Protein AF-A0A959T8P8-F1 (afdb_monomer_lite)

Structure (mmCIF, N/CA/C/O backbone):
data_AF-A0A959T8P8-F1
#
_entry.id   AF-A0A959T8P8-F1
#
loop_
_atom_site.group_PDB
_atom_site.id
_atom_site.type_symbol
_atom_site.label_atom_id
_atom_site.label_alt_id
_atom_site.label_comp_id
_atom_site.label_asym_id
_atom_site.label_entity_id
_atom_site.label_seq_id
_atom_site.pdbx_PDB_ins_code
_atom_site.Cartn_x
_atom_site.Cartn_y
_atom_site.Cartn_z
_atom_site.occupancy
_atom_site.B_iso_or_equiv
_atom_site.auth_seq_id
_atom_site.auth_comp_id
_atom_site.auth_asym_id
_atom_site.auth_atom_id
_atom_site.pdbx_PDB_model_num
ATOM 1 N N . PRO A 1 1 ? -5.273 -15.384 -8.065 1.00 82.50 1 PRO A N 1
ATOM 2 C CA . PRO A 1 1 ? -3.877 -15.638 -7.643 1.00 82.50 1 PRO A CA 1
ATOM 3 C C . PRO A 1 1 ? -3.866 -16.119 -6.202 1.00 82.50 1 PRO A C 1
ATOM 5 O O . PRO A 1 1 ? -4.672 -15.616 -5.428 1.00 82.50 1 PRO A O 1
ATOM 8 N N . GLU A 1 2 ? -2.992 -17.066 -5.854 1.00 94.44 2 GLU A N 1
ATOM 9 C CA . GLU A 1 2 ? -3.092 -17.816 -4.591 1.00 94.44 2 GLU A CA 1
ATOM 10 C C . GLU A 1 2 ? -3.175 -16.914 -3.349 1.00 94.44 2 GLU A C 1
ATOM 12 O O . GLU A 1 2 ? -4.022 -17.134 -2.490 1.00 94.44 2 GLU A O 1
ATOM 17 N N . VAL A 1 3 ? -2.357 -15.857 -3.285 1.00 97.12 3 VAL A N 1
ATOM 18 C CA . VAL A 1 3 ? -2.373 -14.888 -2.175 1.00 97.12 3 VAL A CA 1
ATOM 19 C C . VAL A 1 3 ? -3.731 -14.187 -2.054 1.00 97.12 3 VAL A C 1
ATOM 21 O O . VAL A 1 3 ? -4.281 -14.098 -0.961 1.00 97.12 3 VAL A O 1
ATOM 24 N N . THR A 1 4 ? -4.302 -13.737 -3.174 1.00 98.12 4 THR A N 1
ATOM 25 C CA . THR A 1 4 ? -5.631 -13.109 -3.214 1.00 98.12 4 THR A CA 1
ATOM 26 C C . THR A 1 4 ? -6.722 -14.075 -2.774 1.00 98.12 4 THR A C 1
ATOM 28 O O . THR A 1 4 ? -7.615 -13.693 -2.032 1.00 98.12 4 THR A O 1
ATOM 31 N N . ASP A 1 5 ? -6.660 -15.324 -3.231 1.00 97.88 5 ASP A N 1
ATOM 32 C CA . ASP A 1 5 ? -7.692 -16.315 -2.928 1.00 97.88 5 ASP A CA 1
ATOM 33 C C . ASP A 1 5 ? -7.661 -16.684 -1.436 1.00 97.88 5 ASP A C 1
ATOM 35 O O . ASP A 1 5 ? -8.710 -16.763 -0.800 1.00 97.88 5 ASP A O 1
ATOM 39 N N . ARG A 1 6 ? -6.461 -16.810 -0.852 1.00 97.25 6 ARG A N 1
ATOM 40 C CA . ARG A 1 6 ? -6.284 -17.029 0.590 1.00 97.25 6 ARG A CA 1
ATOM 41 C C . ARG A 1 6 ? -6.775 -15.848 1.420 1.00 97.25 6 ARG A C 1
ATOM 43 O O . ARG A 1 6 ? -7.473 -16.071 2.401 1.00 97.25 6 ARG A O 1
ATOM 50 N N . ILE A 1 7 ? -6.422 -14.613 1.054 1.00 97.44 7 ILE A N 1
ATOM 51 C CA . ILE A 1 7 ? -6.812 -13.465 1.879 1.00 97.44 7 ILE A CA 1
ATOM 52 C C . ILE A 1 7 ? -8.308 -13.165 1.793 1.00 97.44 7 ILE A C 1
ATOM 54 O O . ILE A 1 7 ? -8.902 -12.823 2.805 1.00 97.44 7 ILE A O 1
ATOM 58 N N . VAL A 1 8 ? -8.935 -13.362 0.629 1.00 97.94 8 VAL A N 1
ATOM 59 C CA . VAL A 1 8 ? -10.396 -13.248 0.500 1.00 97.94 8 VAL A CA 1
ATOM 60 C C . VAL A 1 8 ? -11.093 -14.271 1.399 1.00 97.94 8 VAL A C 1
ATOM 62 O O . VAL A 1 8 ? -12.007 -13.898 2.119 1.00 97.94 8 VAL A O 1
ATOM 65 N N . ALA A 1 9 ? -10.617 -15.522 1.443 1.00 96.62 9 ALA A N 1
ATOM 66 C CA . ALA A 1 9 ? -11.178 -16.525 2.351 1.00 96.62 9 ALA A CA 1
ATOM 67 C C . ALA A 1 9 ? -11.058 -16.112 3.832 1.00 96.62 9 ALA A C 1
ATOM 69 O O . ALA A 1 9 ? -12.035 -16.202 4.566 1.00 96.62 9 ALA A O 1
ATOM 70 N N . VAL A 1 10 ? -9.896 -15.592 4.248 1.00 96.38 10 VAL A N 1
ATOM 71 C CA . VAL A 1 10 ? -9.674 -15.099 5.622 1.00 96.38 10 VAL A CA 1
ATOM 72 C C . VAL A 1 10 ? -10.592 -13.919 5.964 1.00 96.38 10 VAL A C 1
ATOM 74 O O . VAL A 1 10 ? -11.161 -13.873 7.053 1.00 96.38 10 VAL A O 1
ATOM 77 N N . LEU A 1 11 ? -10.759 -12.963 5.045 1.00 96.62 11 LEU A N 1
ATOM 78 C CA . LEU A 1 11 ? -11.665 -11.827 5.245 1.00 96.62 11 LEU A CA 1
ATOM 79 C C . LEU A 1 11 ? -13.127 -12.284 5.312 1.00 96.62 11 LEU A C 1
ATOM 81 O O . LEU A 1 11 ? -13.888 -11.780 6.134 1.00 96.62 11 LEU A O 1
ATOM 85 N N . ASP A 1 12 ? -13.516 -13.262 4.492 1.00 94.38 12 ASP A N 1
ATOM 86 C CA . ASP A 1 12 ? -14.872 -13.811 4.476 1.00 94.38 12 ASP A CA 1
ATOM 87 C C . ASP A 1 12 ? -15.221 -14.590 5.758 1.00 94.38 12 ASP A C 1
ATOM 89 O O . ASP A 1 12 ? -16.396 -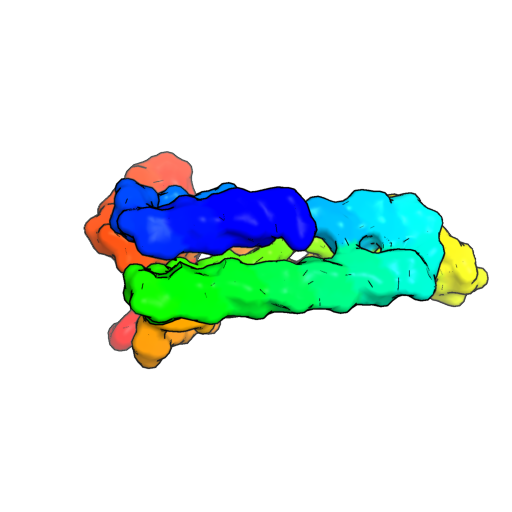14.618 6.141 1.00 94.38 12 ASP A O 1
ATOM 93 N N . GLU A 1 13 ? -14.232 -15.200 6.418 1.00 94.50 13 GLU A N 1
ATOM 94 C CA . GLU A 1 13 ? -14.372 -15.827 7.742 1.00 94.50 13 GLU A CA 1
ATOM 95 C C . GLU A 1 13 ? -14.602 -14.781 8.846 1.00 94.50 13 GLU A C 1
ATOM 97 O O . GLU A 1 13 ? -15.401 -15.015 9.754 1.00 94.50 13 GLU A O 1
ATOM 102 N N . GLY A 1 14 ? -13.968 -13.607 8.739 1.00 89.50 14 GLY A N 1
ATOM 103 C CA . GLY A 1 14 ? -14.187 -12.468 9.639 1.00 89.50 14 GLY A CA 1
ATOM 104 C C . GLY A 1 14 ? -13.590 -12.626 11.042 1.00 89.50 14 GLY A C 1
ATOM 105 O O . GLY A 1 14 ? -14.014 -11.935 11.963 1.00 89.50 14 GLY A O 1
ATOM 106 N N . GLU A 1 15 ? -12.630 -13.537 11.229 1.00 90.94 15 GLU A N 1
ATOM 107 C CA . GLU A 1 15 ? -12.016 -13.817 12.539 1.00 90.94 15 GLU A CA 1
ATOM 108 C C . GLU A 1 15 ? -10.791 -12.940 12.861 1.00 90.94 15 GLU A C 1
ATOM 110 O O . GLU A 1 15 ? -10.284 -12.985 13.981 1.00 90.94 15 GLU A O 1
ATOM 115 N N . VAL A 1 16 ? -10.278 -12.165 11.896 1.00 95.31 16 VAL A N 1
ATOM 116 C CA . VAL A 1 16 ? -9.027 -11.402 12.047 1.00 95.31 16 VAL A CA 1
ATOM 117 C C . VAL A 1 16 ? -9.267 -9.899 12.152 1.00 95.31 16 VAL A C 1
ATOM 119 O O . VAL A 1 16 ? -9.832 -9.293 11.252 1.00 95.31 16 VAL A O 1
ATOM 122 N N . ASP A 1 17 ? -8.756 -9.255 13.198 1.00 95.19 17 ASP A N 1
ATOM 123 C CA . ASP A 1 17 ? -8.928 -7.802 13.373 1.00 95.19 17 ASP A CA 1
ATOM 124 C C . ASP A 1 17 ? -7.957 -6.965 12.520 1.00 95.19 17 ASP A C 1
ATOM 126 O O . ASP A 1 17 ? -8.182 -5.780 12.281 1.00 95.19 17 ASP A O 1
ATOM 130 N N . PHE A 1 18 ? -6.849 -7.563 12.066 1.00 97.38 18 PHE A N 1
ATOM 131 C CA . PHE A 1 18 ? -5.815 -6.879 11.292 1.00 97.38 18 PHE A CA 1
ATOM 132 C C . PHE A 1 18 ? -5.177 -7.791 10.243 1.00 97.38 18 PHE A C 1
ATOM 134 O O . PHE A 1 18 ? -4.790 -8.926 10.524 1.00 97.38 18 PHE A O 1
ATOM 141 N N . VAL A 1 19 ? -5.001 -7.245 9.040 1.00 97.62 19 VAL A N 1
ATOM 142 C CA . VAL A 1 19 ? -4.326 -7.895 7.916 1.00 97.62 19 VAL A CA 1
ATOM 143 C C . VAL A 1 19 ? -3.238 -6.970 7.384 1.00 97.62 19 VAL A C 1
ATOM 145 O O . VAL A 1 19 ? -3.503 -5.826 7.025 1.00 97.62 19 VAL A O 1
ATOM 148 N N . CYS A 1 20 ? -2.024 -7.502 7.251 1.00 97.75 20 CYS A N 1
ATOM 149 C CA . CYS A 1 20 ? -0.938 -6.867 6.512 1.00 97.75 20 CYS A CA 1
ATOM 150 C C . CYS A 1 20 ? -0.626 -7.708 5.271 1.00 97.75 20 CYS A C 1
ATOM 152 O O . CYS A 1 20 ? -0.260 -8.879 5.387 1.00 97.75 20 CYS A O 1
ATOM 154 N N . LEU A 1 21 ? -0.805 -7.124 4.086 1.00 98.00 21 LEU A N 1
ATOM 155 C CA . LEU A 1 21 ? -0.714 -7.816 2.802 1.00 98.00 21 LEU A CA 1
ATOM 156 C C . LEU A 1 21 ? 0.246 -7.084 1.861 1.00 98.00 21 LEU A C 1
ATOM 158 O O . LEU A 1 21 ? 0.167 -5.870 1.714 1.00 98.00 21 LEU A O 1
ATOM 162 N N . ASN A 1 22 ? 1.102 -7.840 1.171 1.00 98.25 22 ASN A N 1
ATOM 163 C CA . ASN A 1 22 ? 1.995 -7.325 0.136 1.00 98.25 22 ASN A CA 1
ATOM 164 C C . ASN A 1 22 ? 1.717 -8.016 -1.210 1.00 98.25 22 ASN A C 1
ATOM 166 O O . ASN A 1 22 ? 1.657 -9.246 -1.286 1.00 98.25 22 ASN A O 1
ATOM 170 N N . PHE A 1 23 ? 1.580 -7.221 -2.275 1.00 98.44 23 PHE A N 1
ATOM 171 C CA . PHE A 1 23 ? 1.595 -7.703 -3.655 1.00 98.44 23 PHE A CA 1
ATOM 172 C C . PHE A 1 23 ? 2.951 -7.394 -4.290 1.00 98.44 23 PHE A C 1
ATOM 174 O O . PHE A 1 23 ? 3.204 -6.272 -4.717 1.00 98.44 23 PHE A O 1
ATOM 181 N N . ALA A 1 24 ? 3.804 -8.410 -4.397 1.00 97.88 24 ALA A N 1
ATOM 182 C CA . ALA A 1 24 ? 5.190 -8.250 -4.836 1.00 97.88 24 ALA A CA 1
ATOM 183 C C . ALA A 1 24 ? 5.356 -7.959 -6.342 1.00 97.88 24 ALA A C 1
ATOM 185 O O . ALA A 1 24 ? 6.441 -7.602 -6.795 1.00 97.88 24 ALA A O 1
ATOM 186 N N . ASN A 1 25 ? 4.307 -8.157 -7.147 1.00 98.25 25 ASN A N 1
ATOM 187 C CA . ASN A 1 25 ? 4.408 -8.176 -8.607 1.00 98.25 25 ASN A CA 1
ATOM 188 C C . ASN A 1 25 ? 5.003 -6.892 -9.219 1.00 98.25 25 ASN A C 1
ATOM 190 O O . ASN A 1 25 ? 5.883 -7.040 -10.070 1.00 98.25 25 ASN A O 1
ATOM 194 N N . PRO A 1 26 ? 4.579 -5.664 -8.839 1.00 98.12 26 PRO A N 1
ATOM 195 C CA . PRO A 1 26 ? 5.087 -4.447 -9.472 1.00 98.12 26 PRO A CA 1
ATOM 196 C C . PRO A 1 26 ? 6.594 -4.261 -9.273 1.00 98.12 26 PRO A C 1
ATOM 198 O O . PRO A 1 26 ? 7.273 -3.803 -10.185 1.00 98.12 26 PRO A O 1
ATOM 201 N N . ASP A 1 27 ? 7.129 -4.674 -8.125 1.00 98.50 27 ASP A N 1
ATOM 202 C CA . ASP A 1 27 ? 8.553 -4.555 -7.822 1.00 98.50 27 ASP A CA 1
ATOM 203 C C . ASP A 1 27 ? 9.381 -5.674 -8.470 1.00 98.50 27 ASP A C 1
ATOM 205 O O . ASP A 1 27 ? 10.276 -5.424 -9.283 1.00 98.50 27 ASP A O 1
ATOM 209 N N . MET A 1 28 ? 9.007 -6.930 -8.211 1.00 98.19 28 MET A N 1
ATOM 210 C CA . MET A 1 28 ? 9.753 -8.091 -8.703 1.00 98.19 28 MET A CA 1
ATOM 211 C C . MET A 1 28 ? 9.801 -8.145 -10.233 1.00 98.19 28 MET A C 1
ATOM 213 O O . MET A 1 28 ? 10.813 -8.544 -10.810 1.00 98.19 28 MET A O 1
ATOM 217 N N . VAL A 1 29 ? 8.717 -7.740 -10.904 1.00 98.12 29 VAL A N 1
ATOM 218 C CA . VAL A 1 29 ? 8.692 -7.631 -12.370 1.00 98.12 29 VAL A CA 1
ATOM 219 C C . VAL A 1 29 ? 9.302 -6.306 -12.835 1.00 98.12 29 VAL A C 1
ATOM 221 O O . VAL A 1 29 ? 9.940 -6.283 -13.888 1.00 98.12 29 VAL A O 1
ATOM 224 N N . GLY A 1 30 ? 9.192 -5.235 -12.045 1.00 97.69 30 GLY A N 1
ATOM 225 C CA . GLY A 1 30 ? 9.886 -3.961 -12.259 1.00 97.69 30 GLY A CA 1
ATOM 226 C C . GLY A 1 30 ? 11.393 -4.134 -12.458 1.00 97.69 30 GLY A C 1
ATOM 227 O O . GLY A 1 30 ? 11.956 -3.653 -13.442 1.00 97.69 30 GLY A O 1
ATOM 228 N N . HIS A 1 31 ? 12.024 -4.973 -11.635 1.00 97.94 31 HIS A N 1
ATOM 229 C CA . HIS A 1 31 ? 13.443 -5.330 -11.753 1.00 97.94 31 HIS A CA 1
ATOM 230 C C . HIS A 1 31 ? 13.848 -6.001 -13.078 1.00 97.94 31 HIS A C 1
ATOM 232 O O . HIS A 1 31 ? 15.037 -6.088 -13.378 1.00 97.94 31 HIS A O 1
ATOM 238 N N . THR A 1 32 ? 12.903 -6.464 -13.900 1.00 96.75 32 THR A N 1
ATOM 239 C CA . THR A 1 32 ? 13.224 -6.998 -15.234 1.00 96.75 32 THR A CA 1
ATOM 240 C C . THR A 1 32 ? 13.489 -5.899 -16.264 1.00 96.75 32 THR A C 1
ATOM 242 O O . THR A 1 32 ? 14.131 -6.164 -17.279 1.00 96.75 32 THR A O 1
ATOM 245 N N . GLY A 1 33 ? 12.967 -4.684 -16.045 1.00 95.06 33 GLY A N 1
ATOM 246 C CA . GLY A 1 33 ? 13.010 -3.584 -17.014 1.00 95.06 33 GLY A CA 1
ATOM 247 C C . GLY A 1 33 ? 12.196 -3.829 -18.297 1.00 95.06 33 GLY A C 1
ATOM 248 O O . GLY A 1 33 ? 12.281 -3.048 -19.244 1.00 95.06 33 GLY A O 1
ATOM 249 N N . VAL A 1 34 ? 11.405 -4.908 -18.365 1.00 96.69 34 VAL A N 1
ATOM 250 C CA . VAL A 1 34 ? 10.579 -5.245 -19.535 1.00 96.69 34 VAL A CA 1
ATO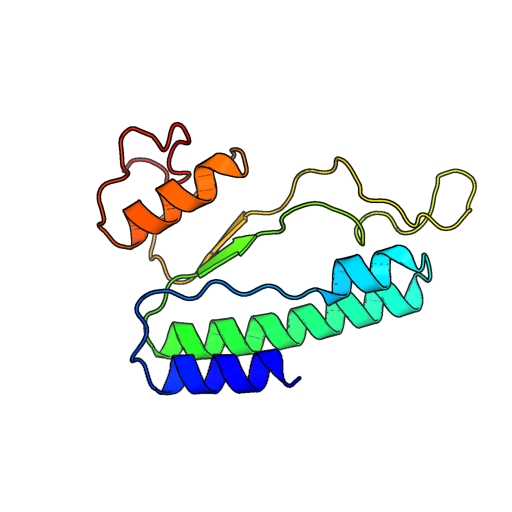M 251 C C . VAL A 1 34 ? 9.216 -4.568 -19.403 1.00 96.69 34 VAL A C 1
ATOM 253 O O . VAL A 1 34 ? 8.319 -5.097 -18.750 1.00 96.69 34 VAL A O 1
ATOM 256 N N . PHE A 1 35 ? 9.046 -3.408 -20.047 1.00 95.62 35 PHE A N 1
ATOM 257 C CA . PHE A 1 35 ? 7.854 -2.555 -19.909 1.00 95.62 35 PHE A CA 1
ATOM 258 C C . PHE A 1 35 ? 6.522 -3.314 -20.043 1.00 95.62 35 PHE A C 1
ATOM 260 O O . PHE A 1 35 ? 5.684 -3.244 -19.148 1.00 95.62 35 PHE A O 1
ATOM 267 N N . ASP A 1 36 ? 6.350 -4.119 -21.095 1.00 97.50 36 ASP A N 1
ATOM 268 C CA . ASP A 1 36 ? 5.106 -4.873 -21.317 1.00 97.50 36 ASP A CA 1
ATOM 269 C C . ASP A 1 36 ? 4.817 -5.910 -20.217 1.00 97.50 36 ASP A C 1
ATOM 271 O O . ASP A 1 36 ? 3.658 -6.228 -19.942 1.00 97.50 36 ASP A O 1
ATOM 275 N N . ALA A 1 37 ? 5.857 -6.466 -19.588 1.00 98.12 37 ALA A N 1
ATOM 276 C CA 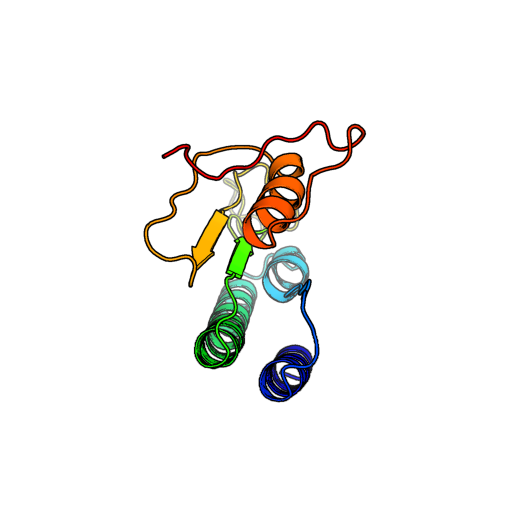. ALA A 1 37 ? 5.696 -7.380 -18.460 1.00 98.12 37 ALA A CA 1
ATOM 277 C C . ALA A 1 37 ? 5.322 -6.616 -17.184 1.00 98.12 37 ALA A C 1
ATOM 279 O O . ALA A 1 37 ? 4.463 -7.075 -16.433 1.00 98.12 37 ALA A O 1
ATOM 280 N N . ILE A 1 38 ? 5.920 -5.439 -16.974 1.00 98.38 38 ILE A N 1
ATOM 281 C CA . ILE A 1 38 ? 5.622 -4.545 -15.848 1.00 98.38 38 ILE A CA 1
ATOM 282 C C . ILE A 1 38 ? 4.160 -4.095 -15.900 1.00 98.38 38 ILE A C 1
ATOM 284 O O . ILE A 1 38 ? 3.463 -4.196 -14.894 1.00 98.38 38 ILE A O 1
ATOM 288 N N . VAL A 1 39 ? 3.658 -3.693 -17.073 1.00 98.38 39 VAL A N 1
ATOM 289 C CA . VAL A 1 39 ? 2.242 -3.323 -17.256 1.00 98.38 39 VAL A CA 1
ATOM 290 C C . VAL A 1 39 ? 1.321 -4.465 -16.823 1.00 98.38 39 VAL A C 1
ATOM 292 O O . VAL A 1 39 ? 0.460 -4.268 -15.970 1.00 98.38 39 VAL A O 1
ATOM 295 N N . LYS A 1 40 ? 1.561 -5.688 -17.312 1.00 98.62 40 LYS A N 1
ATOM 296 C CA . LYS A 1 40 ? 0.763 -6.866 -16.928 1.00 98.62 40 LYS A CA 1
ATOM 297 C C . LYS A 1 40 ? 0.858 -7.189 -15.437 1.00 98.62 40 LYS A C 1
ATOM 299 O O . LYS A 1 40 ? -0.108 -7.669 -14.849 1.00 98.62 40 LYS A O 1
ATOM 304 N N . ALA A 1 41 ? 2.019 -6.963 -14.825 1.00 98.50 41 ALA A N 1
ATOM 305 C CA . ALA A 1 41 ? 2.210 -7.156 -13.393 1.00 98.50 41 ALA A CA 1
ATOM 306 C C . ALA A 1 41 ? 1.363 -6.168 -12.579 1.00 98.50 41 ALA A C 1
ATOM 308 O O . ALA A 1 41 ? 0.710 -6.582 -11.622 1.00 98.50 41 ALA A O 1
ATOM 309 N N . VAL A 1 42 ? 1.322 -4.899 -12.991 1.00 98.50 42 VAL A N 1
ATOM 310 C CA . VAL A 1 42 ? 0.489 -3.861 -12.367 1.00 98.50 42 VAL A CA 1
ATOM 311 C C . VAL A 1 42 ? -1.002 -4.148 -12.577 1.00 98.50 42 VAL A C 1
ATOM 313 O O . VAL A 1 42 ? -1.753 -4.107 -11.608 1.00 98.50 42 VAL A O 1
ATOM 316 N N . GLU A 1 43 ? -1.433 -4.525 -13.784 1.00 98.75 43 GLU A N 1
ATOM 317 C CA . GLU A 1 43 ? -2.829 -4.909 -14.073 1.00 98.75 43 GLU A CA 1
ATOM 318 C C . GLU A 1 43 ? -3.287 -6.118 -13.239 1.00 98.75 43 GLU A C 1
ATOM 320 O O . GLU A 1 43 ? -4.413 -6.163 -12.735 1.00 98.75 43 GLU A O 1
ATOM 325 N N . ALA A 1 44 ? -2.409 -7.109 -13.059 1.00 98.56 44 ALA A N 1
ATOM 326 C CA . ALA A 1 44 ? -2.693 -8.255 -12.205 1.00 98.56 44 ALA A CA 1
ATOM 327 C C . ALA A 1 44 ? -2.837 -7.837 -10.734 1.00 98.56 44 ALA A C 1
ATOM 329 O O . ALA A 1 44 ? -3.769 -8.296 -10.067 1.00 98.56 44 ALA A O 1
ATOM 330 N N . THR A 1 45 ? -1.953 -6.964 -10.237 1.00 98.44 45 THR A N 1
ATOM 331 C CA . THR A 1 45 ? -2.049 -6.398 -8.883 1.00 98.44 45 THR A CA 1
ATOM 332 C C . THR A 1 45 ? -3.336 -5.604 -8.700 1.00 98.44 45 THR A C 1
ATOM 334 O O . THR A 1 45 ? -4.021 -5.832 -7.710 1.00 98.44 45 THR A O 1
ATOM 337 N N . ASP A 1 46 ? -3.717 -4.754 -9.655 1.00 98.62 46 ASP A N 1
ATOM 338 C CA . ASP A 1 46 ? -4.965 -3.979 -9.623 1.00 98.62 46 ASP A CA 1
ATOM 339 C C . ASP A 1 46 ? -6.195 -4.892 -9.502 1.00 98.62 46 ASP A C 1
ATOM 341 O O . ASP A 1 46 ? -6.985 -4.782 -8.558 1.00 98.62 46 ASP A O 1
ATOM 345 N N . SER A 1 47 ? -6.301 -5.901 -10.374 1.00 98.56 47 SER A N 1
ATOM 346 C CA . SER A 1 47 ? -7.413 -6.852 -10.306 1.00 98.56 47 SER A CA 1
ATOM 347 C C . SER A 1 47 ? -7.435 -7.645 -8.996 1.00 98.56 47 SER A C 1
ATOM 349 O O . SER A 1 47 ? -8.512 -8.069 -8.567 1.00 98.56 47 SER A O 1
ATOM 351 N N . CYS A 1 48 ? -6.279 -7.911 -8.388 1.00 98.56 48 CYS A N 1
ATOM 352 C CA . CYS A 1 48 ? -6.193 -8.599 -7.103 1.00 98.56 48 CYS A CA 1
ATOM 353 C C . CYS A 1 48 ? -6.584 -7.684 -5.947 1.00 98.56 48 CYS A C 1
ATOM 355 O O . CYS A 1 48 ? -7.402 -8.085 -5.122 1.00 98.56 48 CYS A O 1
ATOM 357 N N . ALA A 1 49 ? -6.053 -6.463 -5.917 1.00 98.31 49 ALA A N 1
ATOM 358 C CA . ALA A 1 49 ? -6.357 -5.453 -4.915 1.00 98.31 49 ALA A CA 1
ATOM 359 C C . ALA A 1 49 ? -7.857 -5.157 -4.876 1.00 98.31 49 ALA A C 1
ATOM 361 O O . ALA A 1 49 ? -8.444 -5.196 -3.798 1.00 98.31 49 ALA A O 1
ATOM 362 N N . ARG A 1 50 ? -8.506 -5.001 -6.040 1.00 98.44 50 ARG A N 1
ATOM 363 C CA . ARG A 1 50 ? -9.966 -4.854 -6.130 1.00 98.44 50 ARG A CA 1
ATOM 364 C C . ARG A 1 50 ? -10.707 -5.970 -5.393 1.00 98.44 50 ARG A C 1
ATOM 366 O O . ARG A 1 50 ? -11.560 -5.679 -4.567 1.00 98.44 50 ARG A O 1
ATOM 373 N N . ARG A 1 51 ? -10.363 -7.237 -5.651 1.00 98.38 51 ARG A N 1
ATOM 374 C CA . ARG A 1 51 ? -11.036 -8.389 -5.019 1.00 98.38 51 ARG A CA 1
ATOM 375 C C . ARG A 1 51 ? -10.895 -8.382 -3.497 1.00 98.38 51 ARG A C 1
ATOM 377 O O . ARG A 1 51 ? -11.852 -8.703 -2.802 1.00 98.38 51 ARG A O 1
ATOM 384 N N . VAL A 1 52 ? -9.709 -8.037 -2.992 1.00 98.38 52 VAL A N 1
ATOM 385 C CA . VAL A 1 52 ? -9.448 -7.956 -1.545 1.00 98.38 52 VAL A CA 1
ATOM 386 C C . VAL A 1 52 ? -10.243 -6.813 -0.918 1.00 98.38 52 VAL A C 1
ATOM 388 O O . VAL A 1 52 ? -10.916 -7.024 0.088 1.00 98.38 52 VAL A O 1
ATOM 391 N N . VAL A 1 53 ? -10.202 -5.627 -1.533 1.00 98.19 53 VAL A N 1
ATOM 392 C CA . VAL A 1 53 ? -10.914 -4.440 -1.046 1.00 98.19 53 VAL A CA 1
ATOM 393 C C . VAL A 1 53 ? -12.425 -4.671 -1.049 1.00 98.19 53 VAL A C 1
ATOM 395 O O . VAL A 1 53 ? -13.074 -4.428 -0.039 1.00 98.19 53 VAL A O 1
ATOM 398 N N . GLU A 1 54 ? -12.996 -5.201 -2.133 1.00 97.69 54 GLU A N 1
ATOM 399 C CA . GLU A 1 54 ? -14.432 -5.504 -2.218 1.00 97.69 54 GLU A CA 1
ATOM 400 C C . GLU A 1 54 ? -14.876 -6.535 -1.164 1.00 97.69 54 GLU A C 1
ATOM 402 O O . GLU A 1 54 ? -15.902 -6.329 -0.512 1.00 97.69 54 GLU A O 1
ATOM 407 N N . SER A 1 55 ? -14.101 -7.609 -0.954 1.00 97.19 55 SER A N 1
ATOM 408 C CA . SER A 1 55 ? -14.400 -8.618 0.077 1.00 97.19 55 SER A CA 1
ATOM 409 C C . SER A 1 55 ? -14.369 -8.005 1.479 1.00 97.19 55 SER A C 1
ATOM 411 O O . SER A 1 55 ? -15.367 -8.093 2.196 1.00 97.19 55 SER A O 1
ATOM 413 N N . GLY A 1 56 ? -13.301 -7.297 1.861 1.00 97.38 56 GLY A N 1
ATOM 414 C CA . GLY A 1 56 ? -13.228 -6.720 3.207 1.00 97.38 56 GLY A CA 1
ATOM 415 C C . GLY A 1 56 ? -14.224 -5.582 3.443 1.00 97.38 56 GLY A C 1
ATOM 416 O O . GLY A 1 56 ? -14.769 -5.488 4.538 1.00 97.38 56 GLY A O 1
ATOM 417 N N . LEU A 1 57 ? -14.564 -4.775 2.430 1.00 97.00 57 LEU A N 1
ATOM 418 C CA . LEU A 1 57 ? -15.620 -3.760 2.565 1.00 97.00 57 LEU A CA 1
ATOM 419 C C . LEU A 1 57 ? -16.985 -4.389 2.884 1.00 97.00 57 LEU A C 1
ATOM 421 O O . LEU A 1 57 ? -17.752 -3.822 3.659 1.00 97.00 57 LEU A O 1
ATOM 425 N N . SER A 1 58 ? -17.279 -5.579 2.348 1.00 95.75 58 SER A N 1
ATOM 426 C CA . SER A 1 58 ? -18.504 -6.325 2.688 1.00 95.75 58 SER A CA 1
ATOM 427 C C . SER A 1 58 ? -18.536 -6.836 4.138 1.00 95.75 58 SER A C 1
ATOM 429 O O . SER A 1 58 ? -19.585 -7.262 4.623 1.00 95.75 58 SER A O 1
ATOM 431 N N . ARG A 1 59 ? -17.391 -6.773 4.825 1.00 95.38 59 ARG A N 1
ATOM 432 C CA . ARG A 1 59 ? -17.154 -7.201 6.208 1.00 95.38 59 ARG A CA 1
ATOM 433 C C . ARG A 1 59 ? -16.745 -6.038 7.116 1.00 95.38 59 ARG A C 1
ATOM 435 O O . ARG A 1 59 ? -16.186 -6.268 8.178 1.00 95.38 59 ARG A O 1
ATOM 442 N N . GLU A 1 60 ? -17.018 -4.804 6.687 1.00 94.12 60 GLU A N 1
ATOM 443 C CA . GLU A 1 60 ? -16.773 -3.575 7.455 1.00 94.12 60 GLU A CA 1
ATOM 444 C C . GLU A 1 60 ? -15.288 -3.302 7.779 1.00 94.12 60 GLU A C 1
ATOM 446 O O . GLU A 1 60 ? -14.978 -2.529 8.685 1.00 94.12 60 GLU A O 1
ATOM 451 N N . TYR A 1 61 ? -14.351 -3.870 7.006 1.00 97.56 61 TYR A N 1
ATOM 452 C CA . TYR A 1 61 ? -12.936 -3.496 7.093 1.00 97.56 61 TYR A CA 1
ATOM 453 C C . TYR A 1 61 ? -12.685 -2.128 6.454 1.00 97.56 61 TYR A C 1
ATOM 455 O O . TYR A 1 61 ? -13.226 -1.798 5.395 1.00 97.56 61 TYR A O 1
ATOM 463 N N . ALA A 1 62 ? -11.761 -1.380 7.054 1.00 97.62 62 ALA A N 1
ATOM 464 C CA . ALA A 1 62 ? -11.109 -0.239 6.427 1.00 97.62 62 ALA A CA 1
ATOM 465 C C . ALA A 1 62 ? -9.739 -0.648 5.864 1.00 97.62 62 ALA A C 1
ATOM 467 O O . ALA A 1 62 ? -9.081 -1.554 6.377 1.00 97.62 62 ALA A O 1
ATOM 468 N N . PHE A 1 63 ? -9.285 0.049 4.825 1.00 98.38 63 PHE A N 1
ATOM 469 C CA . PHE A 1 63 ? -8.015 -0.220 4.155 1.00 98.38 63 PHE A CA 1
ATOM 470 C C . PHE A 1 63 ? -7.140 1.025 4.113 1.00 98.38 63 PHE A C 1
ATOM 472 O O . PHE A 1 63 ? -7.601 2.102 3.734 1.00 98.38 63 PHE A O 1
ATOM 479 N N . VAL A 1 64 ? -5.858 0.833 4.418 1.00 98.38 64 VAL A N 1
ATOM 480 C CA . VAL A 1 64 ? -4.778 1.775 4.115 1.00 98.38 64 VAL A CA 1
ATOM 481 C C . VAL A 1 64 ? -3.958 1.161 2.981 1.00 98.38 64 VAL A C 1
ATOM 483 O O . VAL A 1 64 ? -3.171 0.243 3.204 1.00 98.38 64 VAL A O 1
ATOM 486 N N . VAL A 1 65 ? -4.194 1.610 1.747 1.00 98.38 65 VAL A N 1
ATOM 487 C CA . VAL A 1 65 ? -3.504 1.097 0.553 1.00 98.38 65 VAL A CA 1
ATOM 488 C C . VAL A 1 65 ? -2.288 1.972 0.274 1.00 98.38 65 VAL A C 1
ATOM 490 O O . VAL A 1 65 ? -2.443 3.157 -0.013 1.00 98.38 65 VAL A O 1
ATOM 493 N N . ILE A 1 66 ? -1.092 1.386 0.356 1.00 98.25 66 ILE A N 1
ATOM 494 C CA . ILE A 1 66 ? 0.195 2.072 0.166 1.00 98.25 66 ILE A CA 1
ATOM 495 C C . ILE A 1 66 ? 1.149 1.264 -0.718 1.00 98.25 66 ILE A C 1
ATOM 497 O O . ILE A 1 66 ? 0.907 0.088 -0.994 1.00 98.25 66 ILE A O 1
ATOM 501 N N . ALA A 1 67 ? 2.268 1.886 -1.091 1.00 98.50 67 ALA A N 1
ATOM 502 C CA . ALA A 1 67 ? 3.490 1.190 -1.487 1.00 98.50 67 ALA A CA 1
ATOM 503 C C . ALA A 1 67 ? 4.615 1.482 -0.478 1.00 98.50 67 ALA A C 1
ATOM 505 O O . ALA A 1 67 ? 4.583 2.495 0.218 1.00 98.50 67 ALA A O 1
ATOM 506 N N . ASP A 1 68 ? 5.605 0.602 -0.389 1.00 98.31 68 ASP A N 1
ATOM 507 C CA . ASP A 1 68 ? 6.810 0.780 0.430 1.00 98.31 68 ASP A CA 1
ATOM 508 C C . ASP A 1 68 ? 7.888 1.601 -0.291 1.00 98.31 68 ASP A C 1
ATOM 510 O O . ASP A 1 68 ? 8.612 2.368 0.343 1.00 98.31 68 ASP A O 1
ATOM 514 N N . HIS A 1 69 ? 7.966 1.490 -1.617 1.00 98.50 69 HIS A N 1
ATOM 515 C CA . HIS A 1 69 ? 8.777 2.341 -2.487 1.00 98.50 69 HIS A CA 1
ATOM 516 C C . HIS A 1 69 ? 8.276 2.298 -3.941 1.00 98.50 69 HIS A C 1
ATOM 518 O O . HIS A 1 69 ? 7.325 1.590 -4.272 1.00 98.50 69 HIS A O 1
ATOM 524 N N . GLY A 1 70 ? 8.919 3.068 -4.825 1.00 98.25 70 GLY A N 1
ATOM 525 C CA . GLY A 1 70 ? 8.701 2.982 -6.270 1.00 98.25 70 GLY A CA 1
ATOM 526 C C . GLY A 1 70 ? 9.664 2.013 -6.974 1.00 98.25 70 GLY A C 1
ATOM 527 O O . GLY A 1 70 ? 10.750 1.706 -6.470 1.00 98.25 70 GLY A O 1
ATOM 528 N N . ASN A 1 71 ? 9.253 1.540 -8.150 1.00 98.31 71 ASN A N 1
ATOM 529 C CA . ASN A 1 71 ? 10.012 0.745 -9.122 1.00 98.31 71 ASN A CA 1
ATOM 530 C C . ASN A 1 71 ? 9.305 0.811 -10.498 1.00 98.31 71 ASN A C 1
ATOM 532 O O . ASN A 1 71 ? 9.775 1.469 -11.428 1.00 98.31 71 ASN A O 1
ATOM 536 N N . ALA A 1 72 ? 8.115 0.203 -10.599 1.00 97.75 72 ALA A N 1
ATOM 537 C CA . ALA A 1 72 ? 7.325 0.092 -11.834 1.00 97.75 72 ALA A CA 1
ATOM 538 C C . ALA A 1 72 ? 6.931 1.440 -12.475 1.00 97.75 72 ALA A C 1
ATOM 540 O O . ALA A 1 72 ? 6.651 1.507 -13.671 1.00 97.75 72 ALA A O 1
ATOM 541 N N . ASP A 1 73 ? 6.930 2.515 -11.693 1.00 96.81 73 ASP A N 1
ATOM 542 C CA . ASP A 1 73 ? 6.684 3.897 -12.108 1.00 96.81 73 ASP A CA 1
ATOM 543 C C . ASP A 1 73 ? 7.784 4.469 -13.019 1.00 96.81 73 ASP A C 1
ATOM 545 O O . ASP A 1 73 ? 7.563 5.477 -13.695 1.00 96.81 73 ASP A O 1
ATOM 549 N N . LYS A 1 74 ? 8.955 3.822 -13.093 1.00 96.31 74 LYS A N 1
ATOM 550 C CA . LYS A 1 74 ? 10.034 4.199 -14.012 1.00 96.31 74 LYS A CA 1
ATOM 551 C C . LYS A 1 74 ? 10.736 2.972 -14.590 1.00 96.31 74 LYS A C 1
ATOM 553 O O . LYS A 1 74 ? 11.808 2.591 -14.134 1.00 96.31 74 LYS A O 1
ATOM 558 N N . ALA A 1 75 ? 10.186 2.429 -15.672 1.00 94.06 75 ALA A N 1
ATOM 559 C CA . ALA A 1 75 ? 10.746 1.267 -16.370 1.00 94.06 75 ALA A CA 1
ATOM 560 C C . ALA A 1 75 ? 11.882 1.583 -17.368 1.00 94.06 75 ALA A C 1
ATOM 562 O O . ALA A 1 75 ? 12.621 0.682 -17.757 1.00 94.06 75 ALA A O 1
ATOM 563 N N . VAL A 1 76 ? 12.025 2.837 -17.820 1.00 94.50 76 VAL A N 1
ATOM 564 C CA . VAL A 1 76 ? 12.991 3.233 -18.865 1.00 94.50 76 VAL A CA 1
ATOM 565 C C . VAL A 1 76 ? 13.762 4.480 -18.427 1.00 94.50 76 VAL A C 1
ATOM 567 O O . VAL A 1 76 ? 13.187 5.431 -17.892 1.00 94.50 76 VAL A O 1
ATOM 570 N N . ASN A 1 77 ? 15.077 4.477 -18.636 1.00 95.25 77 ASN A N 1
ATOM 571 C CA . ASN A 1 77 ? 15.961 5.607 -18.361 1.00 95.25 77 ASN A CA 1
ATOM 572 C C . ASN A 1 77 ? 15.886 6.682 -19.460 1.00 95.25 77 ASN A C 1
ATOM 574 O O . ASN A 1 77 ? 15.442 6.402 -20.574 1.00 95.25 77 ASN A O 1
ATOM 578 N N . PRO A 1 78 ? 16.372 7.914 -19.200 1.00 95.50 78 PRO A N 1
ATOM 579 C CA . PRO A 1 78 ? 16.395 8.975 -20.212 1.00 95.50 78 PRO A CA 1
ATOM 580 C C . PRO A 1 78 ? 17.174 8.628 -21.491 1.00 95.50 78 PRO A C 1
ATOM 582 O O . PRO A 1 78 ? 16.894 9.192 -22.543 1.00 95.50 78 PRO A O 1
ATOM 585 N N . ASP A 1 79 ? 18.142 7.712 -21.408 1.00 96.19 79 ASP A N 1
ATOM 586 C CA . ASP A 1 79 ? 18.932 7.224 -22.546 1.00 96.19 79 ASP A CA 1
ATOM 587 C C . ASP A 1 79 ? 18.264 6.063 -23.312 1.00 96.19 79 ASP A C 1
ATOM 589 O O . ASP A 1 79 ? 18.828 5.558 -24.282 1.00 96.19 79 ASP A O 1
ATOM 593 N N . GLY A 1 80 ? 17.065 5.642 -22.894 1.00 94.88 80 GLY A N 1
ATOM 594 C CA . GLY A 1 80 ? 16.310 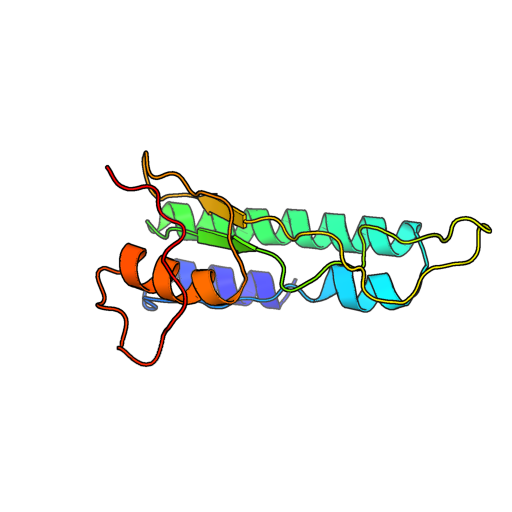4.540 -23.488 1.00 94.88 80 GLY A CA 1
ATOM 595 C C . GLY A 1 80 ? 16.683 3.151 -22.963 1.00 94.88 80 GLY A C 1
ATOM 596 O O . GLY A 1 80 ? 16.055 2.173 -23.368 1.00 94.88 80 GLY A O 1
ATOM 597 N N . SER A 1 81 ? 17.668 3.032 -22.066 1.00 96.38 81 SER A N 1
ATOM 598 C CA . SER A 1 81 ? 17.994 1.751 -21.429 1.00 96.38 81 SER A CA 1
ATOM 599 C C . SER A 1 81 ? 16.909 1.324 -20.425 1.00 96.38 81 SER A C 1
ATOM 601 O O . SER A 1 81 ? 16.257 2.184 -19.822 1.00 96.38 81 SER A O 1
ATOM 603 N N . PRO A 1 82 ? 16.699 0.012 -20.202 1.00 96.94 82 PRO A N 1
ATOM 604 C CA . PRO A 1 82 ? 15.814 -0.462 -19.142 1.00 96.94 82 PRO A CA 1
ATOM 605 C C . PRO A 1 82 ? 16.278 0.020 -17.764 1.00 96.94 82 PRO A C 1
ATOM 607 O O . PRO A 1 82 ? 17.465 -0.055 -17.440 1.00 96.94 82 PRO A O 1
ATOM 610 N N . ASN A 1 83 ? 15.342 0.481 -16.937 1.00 97.12 83 ASN A N 1
ATOM 611 C CA . ASN A 1 83 ? 15.590 0.740 -15.526 1.00 97.12 83 ASN A CA 1
ATOM 612 C C . ASN A 1 83 ? 15.118 -0.462 -14.704 1.00 97.12 83 ASN A C 1
ATOM 614 O O . ASN A 1 83 ? 13.956 -0.847 -14.768 1.00 97.12 83 ASN A O 1
ATOM 618 N N . THR A 1 84 ? 16.038 -1.039 -13.938 1.00 96.69 84 THR A N 1
ATOM 619 C CA . THR A 1 84 ? 15.806 -2.219 -13.098 1.00 96.69 84 THR A CA 1
ATOM 620 C C . THR A 1 84 ? 15.978 -1.903 -11.613 1.00 96.69 84 THR A C 1
ATOM 622 O O . THR A 1 84 ? 16.142 -2.824 -10.819 1.00 96.69 84 THR A O 1
ATOM 625 N N . ALA A 1 85 ? 16.060 -0.630 -11.229 1.00 97.19 85 ALA A N 1
ATOM 626 C CA . ALA A 1 85 ? 16.289 -0.193 -9.856 1.00 97.19 85 ALA A CA 1
ATOM 627 C C . ALA A 1 85 ? 15.053 0.511 -9.286 1.00 97.19 85 ALA A C 1
ATOM 629 O O . ALA A 1 85 ? 14.225 1.039 -10.029 1.00 97.19 85 ALA A O 1
ATOM 630 N N . HIS A 1 86 ? 14.981 0.570 -7.956 1.00 98.12 86 HIS A N 1
ATOM 631 C CA . HIS A 1 86 ? 13.967 1.356 -7.259 1.00 98.12 86 HIS A CA 1
ATOM 632 C C . HIS A 1 86 ? 14.046 2.839 -7.640 1.00 98.12 86 HIS A C 1
ATOM 634 O O . HIS A 1 86 ? 15.083 3.346 -8.088 1.00 98.12 86 HIS A O 1
ATOM 640 N N . THR A 1 87 ? 12.950 3.552 -7.399 1.00 97.94 87 THR A N 1
ATOM 641 C CA . THR A 1 87 ? 12.874 5.004 -7.566 1.00 97.94 87 THR A CA 1
ATOM 642 C C . THR A 1 87 ? 12.841 5.706 -6.211 1.00 97.94 87 THR A C 1
ATOM 644 O O . THR A 1 87 ? 12.602 5.100 -5.169 1.00 97.94 87 THR A O 1
ATOM 647 N N . THR A 1 88 ? 13.098 7.013 -6.220 1.00 97.50 88 THR A N 1
ATOM 648 C CA . THR A 1 88 ? 12.888 7.896 -5.062 1.00 97.50 88 THR A CA 1
ATOM 649 C C . THR A 1 88 ? 11.579 8.675 -5.190 1.00 97.50 88 THR A C 1
ATOM 651 O O . THR A 1 88 ? 11.439 9.742 -4.592 1.00 97.50 88 THR A O 1
ATOM 654 N N . ASN A 1 89 ? 10.661 8.208 -6.040 1.00 97.81 89 ASN A N 1
ATOM 655 C CA . ASN A 1 89 ? 9.362 8.844 -6.191 1.00 97.81 89 ASN A CA 1
ATOM 656 C C . ASN A 1 89 ? 8.530 8.615 -4.918 1.00 97.81 89 ASN A C 1
ATOM 658 O O . ASN A 1 89 ? 8.676 7.574 -4.272 1.00 97.81 89 ASN A O 1
ATOM 662 N N . PRO A 1 90 ? 7.681 9.581 -4.532 1.00 97.81 90 PRO A N 1
ATOM 663 C CA . PRO A 1 90 ? 6.775 9.400 -3.408 1.00 97.81 90 PRO A CA 1
ATOM 664 C C . PRO A 1 90 ? 5.801 8.250 -3.686 1.00 97.81 90 PRO A C 1
ATOM 666 O O . PRO A 1 90 ? 5.410 8.011 -4.830 1.00 97.81 90 PRO A O 1
ATOM 669 N N . VAL A 1 91 ? 5.398 7.557 -2.624 1.00 98.31 91 VAL A N 1
ATOM 670 C CA . VAL A 1 91 ? 4.421 6.465 -2.685 1.00 98.31 91 VAL A CA 1
ATOM 671 C C . VAL A 1 91 ? 3.013 6.990 -2.406 1.00 98.31 91 VAL A C 1
ATOM 673 O O . VAL A 1 91 ? 2.861 7.931 -1.624 1.00 98.31 91 VAL A O 1
ATOM 676 N N . PRO A 1 92 ? 1.971 6.407 -3.019 1.00 96.69 92 PRO A N 1
ATOM 677 C CA . PRO A 1 92 ? 0.604 6.772 -2.694 1.00 96.69 92 PRO A CA 1
ATOM 678 C C . PRO A 1 92 ? 0.210 6.254 -1.308 1.00 96.69 92 PRO A C 1
ATOM 680 O O . PRO A 1 92 ? 0.720 5.234 -0.840 1.00 96.69 92 PRO A O 1
ATOM 683 N N . VAL A 1 93 ? -0.769 6.919 -0.701 1.00 97.88 93 VAL A N 1
ATOM 684 C CA . VAL A 1 93 ? -1.535 6.405 0.433 1.00 97.88 93 VAL A CA 1
ATOM 685 C C . VAL A 1 93 ? -3.013 6.689 0.197 1.00 97.88 93 VAL A C 1
ATOM 687 O O . VAL A 1 93 ? -3.403 7.823 -0.077 1.00 97.88 93 VAL A O 1
ATOM 690 N N . TYR A 1 94 ? -3.841 5.652 0.281 1.00 97.44 94 TYR A N 1
ATOM 691 C CA . TYR A 1 94 ? -5.289 5.762 0.137 1.00 97.44 94 TYR A CA 1
ATOM 692 C C . TYR A 1 94 ? -5.990 5.174 1.352 1.00 97.44 94 TYR A C 1
ATOM 694 O O . TYR A 1 94 ? -5.637 4.088 1.811 1.00 97.44 94 TYR A O 1
ATOM 702 N N . LEU A 1 95 ? -7.020 5.874 1.822 1.00 98.06 95 LEU A N 1
ATOM 703 C CA . LEU A 1 95 ? -7.934 5.392 2.848 1.00 98.06 95 LEU A CA 1
ATOM 704 C C . LEU A 1 95 ? -9.249 4.966 2.194 1.00 98.06 95 LEU A C 1
ATOM 706 O O . LEU A 1 95 ? -9.865 5.746 1.469 1.00 98.06 95 LEU A O 1
ATOM 710 N N . VAL A 1 96 ? -9.682 3.733 2.448 1.00 97.88 96 VAL A N 1
ATOM 711 C CA . VAL A 1 96 ? -10.923 3.173 1.891 1.00 97.88 96 VAL A CA 1
ATOM 712 C C . VAL A 1 96 ? -11.752 2.571 3.022 1.00 97.88 96 VAL A C 1
ATOM 714 O O . VAL A 1 96 ? -11.205 1.909 3.898 1.00 97.88 96 VAL A O 1
ATOM 717 N N . GLY A 1 97 ? -13.069 2.793 3.018 1.00 96.25 97 GLY A N 1
ATOM 718 C CA . GLY A 1 97 ? -13.976 2.204 4.015 1.00 96.25 97 GLY A CA 1
ATOM 719 C C . GLY A 1 97 ? -13.961 2.873 5.396 1.00 96.25 97 GLY A C 1
ATOM 720 O O . GLY A 1 97 ? -14.419 2.271 6.356 1.00 96.25 97 GLY A O 1
ATOM 721 N N . ALA A 1 98 ? -13.458 4.108 5.517 1.00 95.50 98 ALA A N 1
ATOM 722 C CA . ALA A 1 98 ? -13.297 4.805 6.802 1.00 95.50 98 ALA A CA 1
ATOM 723 C C . ALA A 1 98 ? -14.215 6.037 6.987 1.00 95.50 98 ALA A C 1
ATOM 725 O O . ALA A 1 98 ? -13.872 6.961 7.726 1.00 95.50 98 ALA A O 1
ATOM 726 N N . GLY A 1 99 ? -15.378 6.068 6.325 1.00 92.56 99 GLY A N 1
ATOM 727 C CA . GLY A 1 99 ? -16.316 7.200 6.382 1.00 92.56 99 GLY A CA 1
ATOM 728 C C . GLY A 1 99 ? -15.734 8.493 5.793 1.00 92.56 99 GLY A C 1
ATOM 729 O O . GLY A 1 99 ? -14.997 8.439 4.813 1.00 92.56 99 GLY A O 1
ATOM 730 N N . ASP A 1 100 ? -16.035 9.638 6.417 1.00 93.00 100 ASP A N 1
ATOM 731 C CA . ASP A 1 100 ? -15.572 10.980 6.001 1.00 93.00 100 ASP A CA 1
ATOM 732 C C . ASP A 1 100 ? -14.162 11.328 6.524 1.00 93.00 100 ASP A C 1
ATOM 734 O O . ASP A 1 100 ? -13.794 12.494 6.660 1.00 93.00 100 ASP A O 1
ATO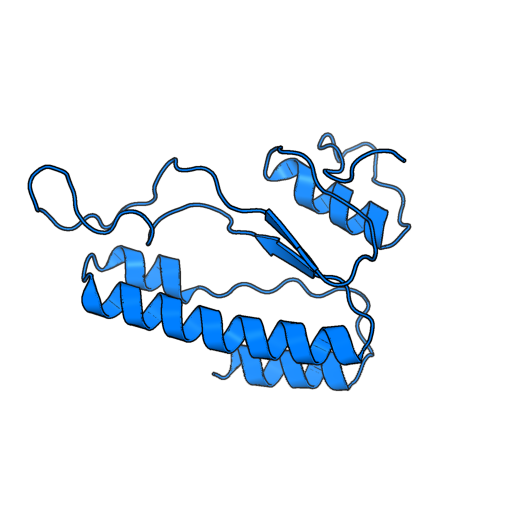M 738 N N . ARG A 1 101 ? -13.365 10.318 6.889 1.00 95.38 101 ARG A N 1
ATOM 739 C CA . ARG A 1 101 ? -11.984 10.531 7.328 1.00 95.38 101 ARG A CA 1
ATOM 740 C C . ARG A 1 101 ? -11.089 10.801 6.123 1.00 95.38 101 ARG A C 1
ATOM 742 O O . ARG A 1 101 ? -11.169 10.110 5.108 1.00 95.38 101 ARG A O 1
ATOM 749 N N . HIS A 1 102 ? -10.183 11.757 6.277 1.00 95.81 102 HIS A N 1
ATOM 750 C CA . HIS A 1 102 ? -9.218 12.143 5.255 1.00 95.81 102 HIS A CA 1
ATOM 751 C C . HIS A 1 102 ? -7.788 11.984 5.766 1.00 95.81 102 HIS A C 1
ATOM 753 O O . HIS A 1 102 ? -7.552 11.958 6.976 1.00 95.81 102 HIS A O 1
ATOM 759 N N . LEU A 1 103 ? -6.852 11.832 4.829 1.00 97.38 103 LEU A N 1
ATOM 760 C CA . LEU A 1 103 ? -5.427 11.724 5.113 1.00 97.38 103 LEU A CA 1
ATOM 761 C C . LEU A 1 103 ? -4.698 12.967 4.611 1.00 97.38 103 LEU A C 1
ATOM 763 O O . LEU A 1 103 ? -4.995 13.444 3.516 1.00 97.38 103 LEU A O 1
ATOM 767 N N . HIS A 1 104 ? -3.698 13.415 5.363 1.00 96.69 104 HIS A N 1
ATOM 768 C CA . HIS A 1 104 ? -2.694 14.359 4.883 1.00 96.69 104 HIS A CA 1
ATOM 769 C C . HIS A 1 104 ? -1.407 13.632 4.454 1.00 96.69 104 HIS A C 1
ATOM 771 O O . HIS A 1 104 ? -1.195 12.463 4.778 1.00 96.69 104 HIS A O 1
ATOM 777 N N . ASP A 1 105 ? -0.514 14.336 3.754 1.00 96.56 105 ASP A N 1
ATOM 778 C CA . ASP A 1 105 ? 0.796 13.801 3.359 1.00 96.56 105 ASP A CA 1
ATOM 779 C C . ASP A 1 105 ? 1.687 13.492 4.578 1.00 96.56 105 ASP A C 1
ATOM 781 O O . ASP A 1 105 ? 1.622 14.178 5.603 1.00 96.56 105 ASP A O 1
ATOM 785 N N . GLY A 1 106 ? 2.584 12.509 4.452 1.00 97.31 106 GLY A N 1
ATOM 786 C CA . GLY A 1 106 ? 3.539 12.148 5.504 1.00 97.31 106 GLY A CA 1
ATOM 787 C C . GLY A 1 106 ? 4.621 11.173 5.040 1.00 97.31 106 GLY A C 1
ATOM 788 O O . GLY A 1 106 ? 5.015 11.174 3.872 1.00 97.31 106 GLY A O 1
ATOM 789 N N . VAL A 1 107 ? 5.137 10.361 5.964 1.00 98.25 107 VAL A N 1
ATOM 790 C CA . VAL A 1 107 ? 6.208 9.378 5.714 1.00 98.25 107 VAL A CA 1
ATOM 791 C C . VAL A 1 107 ? 5.777 7.954 6.074 1.00 98.25 107 VAL A C 1
ATOM 793 O O . VAL A 1 107 ? 4.785 7.741 6.755 1.00 98.25 107 VAL A O 1
ATOM 796 N N . LEU A 1 108 ? 6.554 6.939 5.683 1.00 98.50 108 LEU A N 1
ATOM 797 C CA . LEU A 1 108 ? 6.218 5.534 5.977 1.00 98.50 108 LEU A CA 1
ATOM 798 C C . LEU A 1 108 ? 6.052 5.234 7.479 1.00 98.50 108 LEU A C 1
ATOM 800 O O . LEU A 1 108 ? 5.244 4.388 7.853 1.00 98.50 108 LEU A O 1
ATOM 804 N N . ALA A 1 109 ? 6.786 5.941 8.346 1.00 98.44 109 ALA A N 1
ATOM 805 C CA . ALA A 1 109 ? 6.677 5.788 9.799 1.00 98.44 109 ALA A CA 1
ATOM 806 C C . ALA A 1 109 ? 5.297 6.195 10.357 1.00 98.44 109 ALA A C 1
ATOM 808 O O . ALA A 1 109 ? 4.948 5.795 11.466 1.00 98.44 109 ALA A O 1
ATOM 809 N N . ASP A 1 110 ? 4.510 6.947 9.587 1.00 98.56 110 ASP A N 1
ATOM 810 C CA . ASP A 1 110 ? 3.197 7.471 9.970 1.00 98.56 110 ASP A CA 1
ATOM 811 C C . ASP A 1 110 ? 2.062 6.456 9.725 1.00 98.56 110 ASP A C 1
ATOM 813 O O . ASP A 1 110 ? 0.979 6.555 10.307 1.00 98.56 110 ASP A O 1
ATOM 817 N N . VAL A 1 111 ? 2.313 5.414 8.924 1.00 98.44 111 VAL A N 1
ATOM 818 C CA . VAL A 1 111 ? 1.311 4.401 8.547 1.00 98.44 111 VAL A CA 1
ATOM 819 C C . VAL A 1 111 ? 0.851 3.578 9.753 1.00 98.44 111 VAL A C 1
ATOM 821 O O . VAL A 1 111 ? -0.348 3.408 9.960 1.00 98.44 111 VAL A O 1
ATOM 824 N N . ALA A 1 112 ? 1.778 3.081 10.577 1.00 98.38 112 ALA A N 1
ATOM 825 C CA . ALA A 1 112 ? 1.420 2.255 11.732 1.00 98.38 112 ALA A CA 1
ATOM 826 C C . ALA A 1 112 ? 0.608 3.030 12.797 1.00 98.38 112 ALA A C 1
ATOM 828 O O . ALA A 1 112 ? -0.446 2.528 13.190 1.00 98.38 112 ALA A O 1
ATOM 829 N N . PRO A 1 113 ? 0.990 4.260 13.209 1.00 98.38 113 PRO A N 1
ATOM 830 C CA . PRO A 1 113 ? 0.141 5.105 14.054 1.00 98.38 113 PRO A CA 1
ATOM 831 C C . PRO A 1 113 ? -1.257 5.354 13.470 1.00 98.38 113 PRO A C 1
ATOM 833 O O . PRO A 1 113 ? -2.237 5.320 14.210 1.00 98.38 113 PRO A O 1
ATOM 836 N N . THR A 1 114 ? -1.360 5.546 12.150 1.00 98.31 114 THR A N 1
ATOM 837 C CA . THR A 1 114 ? -2.647 5.722 11.450 1.00 98.31 114 THR A CA 1
ATOM 838 C C . THR A 1 114 ? -3.542 4.490 11.597 1.00 98.31 114 THR A C 1
ATOM 840 O O . THR A 1 114 ? -4.727 4.611 11.907 1.00 98.31 114 THR A O 1
ATOM 843 N N . ILE A 1 115 ? -2.977 3.293 11.414 1.00 98.25 115 ILE A N 1
ATOM 844 C CA . ILE A 1 115 ? -3.695 2.022 11.587 1.00 98.25 115 ILE A CA 1
ATOM 845 C C . ILE A 1 115 ? -4.171 1.868 13.036 1.00 98.25 115 ILE A C 1
ATOM 847 O O . ILE A 1 115 ? -5.334 1.540 13.260 1.00 98.25 115 ILE A O 1
ATOM 851 N N . LEU A 1 116 ? -3.313 2.149 14.022 1.00 98.31 116 LEU A N 1
ATOM 852 C CA . LEU A 1 116 ? -3.691 2.063 15.436 1.00 98.31 116 LEU A CA 1
ATOM 853 C C . LEU A 1 116 ? -4.837 3.023 15.782 1.00 98.31 116 LEU A C 1
ATOM 855 O O . LEU A 1 116 ? -5.784 2.618 16.455 1.00 98.31 116 LEU A O 1
ATOM 859 N N . GLU A 1 117 ? -4.811 4.257 15.272 1.00 97.31 117 GLU A N 1
ATOM 860 C CA . GLU A 1 117 ? -5.900 5.219 15.473 1.00 97.31 117 GLU A CA 1
ATOM 861 C C . GLU A 1 117 ? -7.217 4.768 14.816 1.00 97.31 117 GLU A C 1
ATOM 863 O O . GLU A 1 117 ? -8.285 4.917 15.415 1.00 97.31 117 GLU A O 1
ATOM 868 N N . LEU A 1 118 ? -7.167 4.168 13.620 1.00 96.69 118 LEU A N 1
ATOM 869 C CA . LEU A 1 118 ? -8.344 3.560 12.979 1.00 96.69 118 LEU A CA 1
ATOM 870 C C . LEU A 1 118 ? -8.926 2.417 13.822 1.00 96.69 118 LEU A C 1
ATOM 872 O O . LEU A 1 118 ? -10.145 2.297 13.921 1.00 96.69 118 LEU A O 1
ATOM 876 N N . MET A 1 119 ? -8.066 1.625 14.464 1.00 96.62 119 MET A N 1
ATOM 877 C CA . MET A 1 119 ? -8.453 0.518 15.346 1.00 96.62 119 MET A CA 1
ATOM 878 C C . MET A 1 119 ? -8.844 0.966 16.767 1.00 96.62 119 MET A C 1
ATOM 880 O O . MET A 1 119 ? -9.256 0.137 17.576 1.00 96.62 119 MET A O 1
ATOM 884 N N . GLY A 1 120 ? -8.704 2.253 17.109 1.00 96.25 120 GLY A N 1
ATOM 885 C CA . GLY A 1 120 ? -8.956 2.758 18.464 1.00 96.25 120 GLY A CA 1
ATOM 886 C C . GLY A 1 120 ? -7.929 2.291 19.506 1.00 96.25 120 GLY A C 1
ATOM 887 O O . GLY A 1 120 ? -8.226 2.268 20.701 1.00 96.25 120 GLY A O 1
ATOM 888 N N . ILE A 1 121 ? -6.728 1.913 19.067 1.00 98.06 121 ILE A N 1
ATOM 889 C CA . ILE A 1 121 ? -5.633 1.438 19.915 1.00 98.06 121 ILE A CA 1
ATOM 890 C C . ILE A 1 121 ? -4.659 2.602 20.167 1.00 98.06 121 ILE A C 1
ATOM 892 O O . ILE A 1 121 ? -4.218 3.242 19.212 1.00 98.06 121 ILE A O 1
ATOM 896 N N . PRO A 1 122 ? -4.275 2.896 21.424 1.00 97.44 122 PRO A N 1
ATOM 897 C CA . PRO A 1 122 ? -3.268 3.917 21.703 1.00 97.44 122 PRO A CA 1
ATOM 898 C C . PRO A 1 122 ? -1.906 3.550 21.103 1.00 97.44 122 PRO A C 1
ATOM 900 O O . PRO A 1 122 ? -1.399 2.451 21.331 1.00 97.44 122 PRO A O 1
ATOM 903 N N . ALA A 1 123 ? -1.291 4.485 20.376 1.00 97.69 123 ALA A N 1
ATOM 904 C CA . ALA A 1 123 ? 0.078 4.319 19.904 1.00 97.69 123 ALA A CA 1
ATOM 905 C C . ALA A 1 123 ? 1.067 4.340 21.091 1.00 97.69 123 ALA A C 1
ATOM 907 O O . ALA A 1 123 ? 0.935 5.196 21.971 1.00 97.69 123 ALA A O 1
ATOM 908 N N . PRO A 1 124 ? 2.043 3.415 21.140 1.00 97.94 124 PRO A N 1
ATOM 909 C CA . PRO A 1 124 ? 3.068 3.402 22.181 1.00 97.94 124 PRO A CA 1
ATOM 910 C C . PRO A 1 124 ? 4.057 4.568 22.006 1.00 97.94 124 PRO A C 1
ATOM 912 O O . PRO A 1 124 ? 4.230 5.078 20.900 1.00 97.94 124 PRO A O 1
ATOM 915 N N . GLU A 1 125 ? 4.737 4.974 23.083 1.00 97.25 125 GLU A N 1
ATOM 916 C CA . GLU A 1 125 ? 5.660 6.126 23.070 1.00 97.25 125 GLU A CA 1
ATOM 917 C C . GLU A 1 125 ? 6.864 5.924 22.132 1.00 97.25 125 GLU A C 1
ATOM 919 O O . GLU A 1 125 ? 7.428 6.892 21.618 1.00 97.25 125 GLU A O 1
ATOM 924 N N . GLU A 1 126 ? 7.246 4.674 21.865 1.00 98.19 126 GLU A N 1
ATOM 925 C CA . GLU A 1 126 ? 8.313 4.319 20.930 1.00 98.19 126 GLU A CA 1
ATOM 926 C C . GLU A 1 126 ? 7.942 4.592 19.461 1.00 98.19 126 GLU A C 1
ATOM 928 O O . GLU A 1 126 ? 8.835 4.756 18.624 1.00 98.19 126 GLU A O 1
ATOM 933 N N . MET A 1 127 ? 6.646 4.663 19.123 1.00 98.25 127 MET A N 1
ATOM 934 C CA . MET A 1 127 ? 6.186 5.064 17.791 1.00 98.25 127 MET A CA 1
ATOM 935 C C . MET A 1 127 ? 6.231 6.589 17.658 1.00 98.25 127 MET A C 1
ATOM 937 O O . MET A 1 127 ? 5.294 7.297 18.007 1.00 98.25 127 MET A O 1
ATOM 941 N N . THR A 1 128 ? 7.335 7.099 17.113 1.00 98.00 128 THR A N 1
ATOM 942 C CA . THR A 1 128 ? 7.556 8.545 16.925 1.00 98.00 128 THR A CA 1
ATOM 943 C C . THR A 1 128 ? 6.902 9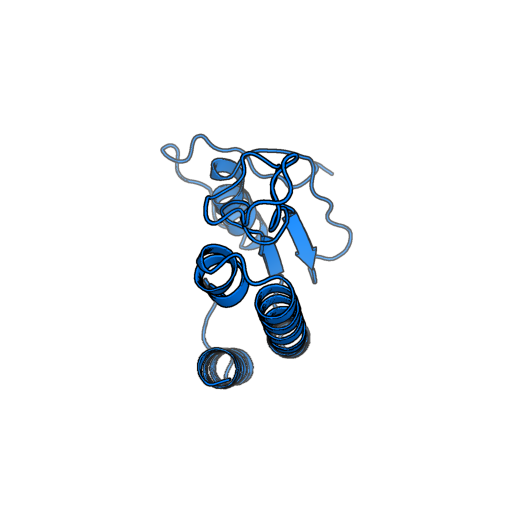.127 15.668 1.00 98.00 128 THR A C 1
ATOM 945 O O . THR A 1 128 ? 6.842 10.353 15.528 1.00 98.00 128 THR A O 1
ATOM 948 N N . GLY A 1 129 ? 6.416 8.267 14.764 1.00 97.75 129 GLY A N 1
ATOM 949 C CA . GLY A 1 129 ? 5.566 8.660 13.641 1.00 97.75 129 GLY A CA 1
ATOM 950 C C . GLY A 1 129 ? 4.240 9.249 14.121 1.00 97.75 129 GLY A C 1
ATOM 951 O O . GLY A 1 129 ? 3.827 9.058 15.267 1.00 97.75 129 GLY A O 1
ATOM 952 N N . ARG A 1 130 ? 3.560 9.988 13.252 1.00 97.06 130 ARG A N 1
ATOM 953 C CA . ARG A 1 130 ? 2.288 10.649 13.564 1.00 97.06 130 ARG A CA 1
ATOM 954 C C . ARG A 1 130 ? 1.212 10.105 12.653 1.00 97.06 130 ARG A C 1
ATOM 956 O O . ARG A 1 130 ? 1.467 9.904 11.482 1.00 97.06 130 ARG A O 1
ATOM 963 N N . SER A 1 131 ? 0.016 9.879 13.182 1.00 97.94 131 SER A N 1
ATOM 964 C CA . SER A 1 131 ? -1.116 9.485 12.344 1.00 97.94 131 SER A CA 1
ATOM 965 C C . SER A 1 131 ? -1.318 10.476 11.195 1.00 97.94 131 SER A C 1
ATOM 967 O O . SER A 1 131 ? -1.187 11.684 11.396 1.00 97.94 131 SER A O 1
ATOM 969 N N . LEU A 1 132 ? -1.624 9.938 10.015 1.00 98.38 132 LEU A N 1
ATOM 970 C CA . LEU A 1 132 ? -1.938 10.678 8.796 1.00 98.38 132 LEU A CA 1
ATOM 971 C C . LEU A 1 132 ? -3.387 11.177 8.780 1.00 98.38 132 LEU A C 1
ATOM 973 O O . LEU A 1 132 ? -3.749 11.935 7.884 1.00 98.38 132 LEU A O 1
ATOM 977 N N . LEU A 1 133 ? -4.231 10.730 9.719 1.00 97.69 133 LEU A N 1
ATOM 978 C CA . LEU A 1 133 ? -5.622 11.167 9.797 1.00 97.69 133 LEU A CA 1
ATOM 979 C C . LEU A 1 133 ? -5.698 12.666 10.088 1.00 97.69 133 LEU A C 1
ATOM 981 O O . LEU A 1 133 ? -5.108 13.175 11.046 1.00 97.69 133 LEU A O 1
ATOM 985 N N . GLU A 1 134 ? -6.471 13.376 9.273 1.00 94.62 134 GLU A N 1
ATOM 986 C CA . GLU A 1 134 ? -6.799 14.767 9.548 1.00 94.62 134 GLU A CA 1
ATOM 987 C C . GLU A 1 134 ? -7.596 14.876 10.852 1.00 94.62 134 GLU A C 1
ATOM 989 O O . GLU A 1 134 ? -8.488 14.075 11.145 1.00 94.62 134 GLU A O 1
ATOM 994 N N . LYS A 1 135 ? -7.270 15.894 11.652 1.00 82.19 135 LYS A N 1
ATOM 995 C CA . LYS A 1 135 ? -8.027 16.193 12.867 1.00 82.19 135 LYS A CA 1
ATOM 996 C C . LYS A 1 135 ? -9.389 16.764 12.481 1.00 82.19 135 LYS A C 1
ATOM 998 O O . LYS A 1 135 ? -9.451 17.652 11.635 1.00 82.19 135 LYS A O 1
ATOM 1003 N N . ALA A 1 136 ? -10.434 16.266 13.139 1.00 62.41 136 ALA A N 1
ATOM 1004 C CA . ALA A 1 136 ? -11.786 16.815 13.056 1.00 62.41 136 ALA A CA 1
ATOM 1005 C C . ALA A 1 136 ? -11.867 18.265 13.562 1.00 62.41 136 ALA A C 1
ATOM 1007 O O . ALA A 1 136 ? -11.086 18.623 14.481 1.00 62.41 136 ALA A O 1
#

Foldseek 3Di:
DVQLVVLLVVLLVVPDPDDDDDLCQLQVQLLVLPLVSNVVSVVVVVVSVVSNLVSNLVVLDKDWDKDPFARNVQQADPVRDGDNDTDPDDMDTDIGSQPPKDFDDDDPLQVVQQVCVSVVHDDDPVSPHHHRTDDD

Radius of gyration: 16.8 Å; chains: 1; bounding box: 37×35×47 Å

pLDDT: mean 96.72, std 3.78, range [62.41, 98.75]

Sequence (136 aa):
PEVTDRIVAVLDEGEVDFVCLNFANPDMVGHTGVFDAIVKAVEATDSCARRVVESGLSREYAFVVIADHGNADKAVNPDGSPNTAHTTNPVPVYLVGAGDRHLHDGVLADVAPTILELMGIPAPEEMTGRSLLEKA

Secondary structure (DSSP, 8-state):
-HHHHHHHHHHHHT--S-------HHHHHHTT--HHHHHHHHHHHHHHHHHHHHHHHTTT--EEEE-SSBSTT--B-TTSPBP-S-B-PPPPEEEESSTT--B----GGGHHHHHHHHTTPPPPTT--S---BPP-